Protein AF-A0A932NRY5-F1 (afdb_monomer_lite)

pLDDT: mean 83.61, std 11.54, range [43.31, 95.62]

Secondary structure (DSSP, 8-state):
--HHHHHHHHHHHHHHHHHHHHHHHHHHHHHHHHHHHHHHHHHT-TTB-TTT-PBPPHHHHHH-TT--S-HHHHHHHHHHHHHHHHHHHHHTT--

Radius of gyration: 21.76 Å; chains: 1; bounding box: 50×32×55 Å

Foldseek 3Di:
DPPPPVVVVVVVVVVVVVVVVVVVVVVVVVVVLVVVLVVCVVVVNQQAAPVPRDGADPVVCVVPVSDRHHPVVVVVVVVVVVVVVVVVVVVVVPD

Structure (mmCIF, N/CA/C/O backbone):
data_AF-A0A932NRY5-F1
#
_entry.id   AF-A0A932NRY5-F1
#
loop_
_atom_site.group_PDB
_atom_site.id
_atom_site.type_symbol
_atom_site.label_atom_id
_atom_site.label_alt_id
_atom_site.label_comp_id
_atom_site.label_asym_id
_atom_site.label_entity_id
_atom_site.label_seq_id
_atom_site.pdbx_PDB_ins_code
_atom_site.Cartn_x
_atom_site.Cartn_y
_atom_site.Cartn_z
_atom_site.occupancy
_atom_site.B_iso_or_equiv
_atom_site.auth_seq_id
_atom_site.auth_comp_id
_atom_site.auth_asym_id
_atom_site.auth_atom_id
_atom_site.pdbx_PDB_model_num
ATOM 1 N N . MET A 1 1 ? 27.038 16.905 -38.890 1.00 55.94 1 MET A N 1
ATOM 2 C CA . MET A 1 1 ? 25.867 16.886 -37.985 1.00 55.94 1 MET A CA 1
ATOM 3 C C . MET A 1 1 ? 25.021 15.713 -38.481 1.00 55.94 1 MET A C 1
ATOM 5 O O . MET A 1 1 ? 24.663 15.782 -39.641 1.00 55.94 1 MET A O 1
ATOM 9 N N . THR A 1 2 ? 24.831 14.560 -37.830 1.00 55.81 2 THR A N 1
ATOM 10 C CA . THR A 1 2 ? 24.590 14.281 -36.397 1.00 55.81 2 THR A CA 1
ATOM 11 C C . THR A 1 2 ? 24.782 12.783 -36.028 1.00 55.81 2 THR A C 1
ATOM 13 O O . THR A 1 2 ? 23.972 12.232 -35.304 1.00 55.81 2 THR A O 1
ATOM 16 N N . ALA A 1 3 ? 25.863 12.098 -36.428 1.00 60.03 3 ALA A N 1
ATOM 17 C CA . ALA A 1 3 ? 26.071 10.688 -36.019 1.00 60.03 3 ALA A CA 1
ATOM 18 C C . ALA A 1 3 ? 26.223 10.487 -34.489 1.00 60.03 3 ALA A C 1
ATOM 20 O O . ALA A 1 3 ? 25.939 9.421 -33.957 1.00 60.03 3 ALA A O 1
ATOM 21 N N . SER A 1 4 ? 26.668 11.522 -33.768 1.00 62.84 4 SER A N 1
ATOM 22 C CA . SER A 1 4 ? 26.753 11.509 -32.301 1.00 62.84 4 SER A CA 1
ATOM 23 C C . SER A 1 4 ? 25.418 11.801 -31.606 1.00 62.84 4 SER A C 1
ATOM 25 O O . SER A 1 4 ? 25.325 11.566 -30.409 1.00 62.84 4 SER A O 1
ATOM 27 N N . GLY A 1 5 ? 24.417 12.328 -32.324 1.00 71.44 5 GLY A N 1
ATOM 28 C CA . GLY A 1 5 ? 23.075 12.570 -31.781 1.00 71.44 5 GLY A CA 1
ATOM 29 C C . GLY A 1 5 ? 22.279 11.272 -31.701 1.00 71.44 5 GLY A C 1
ATOM 30 O O . GLY A 1 5 ? 21.814 10.915 -30.629 1.00 71.44 5 GLY A O 1
ATOM 31 N N . ASP A 1 6 ? 22.278 10.499 -32.788 1.00 81.31 6 ASP A N 1
ATOM 32 C CA . ASP A 1 6 ? 21.501 9.257 -32.905 1.00 81.31 6 ASP A CA 1
ATOM 33 C C . ASP A 1 6 ? 21.866 8.208 -31.833 1.00 81.31 6 ASP A C 1
ATOM 35 O O . ASP A 1 6 ? 21.006 7.493 -31.322 1.00 81.31 6 ASP A O 1
ATOM 39 N N . LEU A 1 7 ? 23.146 8.133 -31.448 1.00 82.44 7 LEU A N 1
ATOM 40 C CA . LEU A 1 7 ? 23.609 7.238 -30.380 1.00 82.44 7 LEU A CA 1
ATOM 41 C C . LEU A 1 7 ? 23.132 7.678 -28.990 1.00 82.44 7 LEU A C 1
ATOM 43 O O . LEU A 1 7 ? 22.858 6.836 -28.136 1.00 82.44 7 LEU A O 1
ATOM 47 N N . ILE A 1 8 ? 23.053 8.988 -28.757 1.00 86.88 8 ILE A N 1
ATOM 48 C CA . ILE A 1 8 ? 22.562 9.548 -27.495 1.00 86.88 8 ILE A CA 1
ATOM 49 C C . ILE A 1 8 ? 21.040 9.398 -27.422 1.00 86.88 8 ILE A C 1
ATOM 51 O O . ILE A 1 8 ? 20.520 9.030 -26.371 1.00 86.88 8 ILE A O 1
ATOM 55 N N . ASP A 1 9 ? 20.342 9.610 -28.538 1.00 86.81 9 ASP A N 1
ATOM 56 C CA . ASP A 1 9 ? 18.889 9.469 -28.625 1.00 86.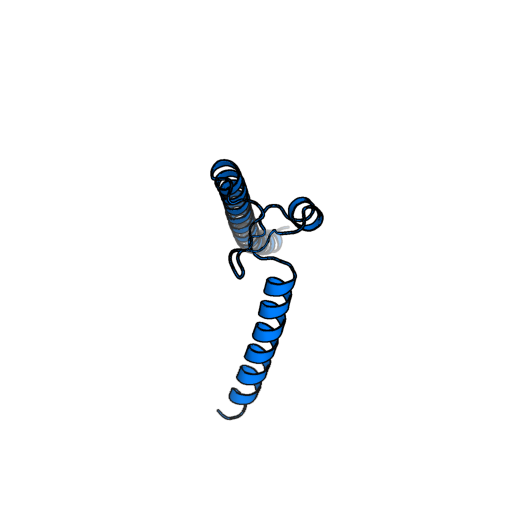81 9 ASP A CA 1
ATOM 57 C C . ASP A 1 9 ? 18.448 8.021 -28.368 1.00 86.81 9 ASP A C 1
ATOM 59 O O . ASP A 1 9 ? 17.504 7.793 -27.612 1.00 86.81 9 ASP A O 1
ATOM 63 N N . HIS A 1 10 ? 19.166 7.030 -28.911 1.00 88.38 10 HIS A N 1
ATOM 64 C CA . HIS A 1 10 ? 18.851 5.622 -28.659 1.00 88.38 10 HIS A CA 1
ATOM 65 C C . HIS A 1 10 ? 19.040 5.236 -27.185 1.00 88.38 10 HIS A C 1
ATOM 67 O O . HIS A 1 10 ? 18.156 4.620 -26.593 1.00 88.38 10 HIS A O 1
ATOM 73 N N . ALA A 1 11 ? 20.153 5.654 -26.573 1.00 88.62 11 ALA A N 1
ATOM 74 C CA . ALA A 1 11 ? 20.404 5.405 -25.156 1.00 88.62 11 ALA A CA 1
ATOM 75 C C . ALA A 1 11 ? 19.357 6.086 -24.254 1.00 88.62 11 ALA A C 1
ATOM 77 O O . ALA A 1 11 ? 18.967 5.538 -23.223 1.00 88.62 11 ALA A O 1
ATOM 78 N N . LEU A 1 12 ? 18.881 7.276 -24.634 1.00 90.25 12 LEU A N 1
ATOM 79 C CA . LEU A 1 12 ? 17.829 7.975 -23.901 1.00 90.25 12 LEU A CA 1
ATOM 80 C C . LEU A 1 12 ? 16.484 7.242 -23.990 1.00 90.25 12 LEU A C 1
ATOM 82 O O . LEU A 1 12 ? 15.787 7.149 -22.980 1.00 90.25 12 LEU A O 1
ATOM 86 N N . ASP A 1 13 ? 16.128 6.711 -25.161 1.00 92.00 13 ASP A N 1
ATOM 87 C CA . ASP A 1 13 ? 14.885 5.958 -25.365 1.00 92.00 13 ASP A CA 1
ATOM 88 C C . ASP A 1 13 ? 14.844 4.673 -24.518 1.00 92.00 13 ASP A C 1
ATOM 90 O O . ASP A 1 13 ? 13.854 4.403 -23.832 1.00 92.00 13 ASP A O 1
ATOM 94 N N . GLU A 1 14 ? 15.955 3.935 -24.444 1.00 90.00 14 GLU A N 1
ATOM 95 C CA . GLU A 1 14 ? 16.078 2.746 -23.586 1.00 90.00 14 GLU A CA 1
ATOM 96 C C . GLU A 1 14 ? 15.879 3.068 -22.095 1.00 90.00 14 GLU A C 1
ATOM 98 O O . GLU A 1 14 ? 15.182 2.355 -21.362 1.00 90.00 14 GLU A O 1
ATOM 103 N N . VAL A 1 15 ? 16.454 4.176 -21.624 1.00 93.06 15 VAL A N 1
ATOM 104 C CA . VAL A 1 15 ? 16.254 4.626 -20.240 1.00 93.06 15 VAL A CA 1
ATOM 105 C C . VAL A 1 15 ? 14.803 5.048 -20.019 1.00 93.06 15 VAL A C 1
ATOM 107 O O . VAL A 1 15 ? 14.200 4.685 -19.007 1.00 93.06 15 VAL A O 1
ATOM 110 N N . ASN A 1 16 ? 14.222 5.787 -20.963 1.00 94.12 16 ASN A N 1
ATOM 111 C CA . ASN A 1 16 ? 12.864 6.307 -20.852 1.00 94.12 16 ASN A CA 1
ATOM 112 C C . ASN A 1 16 ? 11.828 5.174 -20.820 1.00 94.12 16 ASN A C 1
ATOM 114 O O . ASN A 1 16 ? 10.950 5.168 -19.961 1.00 94.12 16 ASN A O 1
ATOM 118 N N . THR A 1 17 ? 11.965 4.165 -21.683 1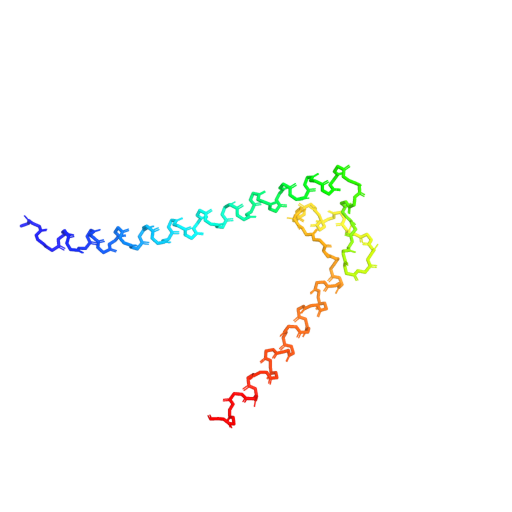.00 94.25 17 THR A N 1
ATOM 119 C CA . THR A 1 17 ? 11.095 2.974 -21.669 1.00 94.25 17 THR A CA 1
ATOM 120 C C . THR A 1 17 ? 11.157 2.235 -20.331 1.00 94.25 17 THR A C 1
ATOM 122 O O . THR A 1 17 ? 10.115 1.881 -19.779 1.00 94.25 17 THR A O 1
ATOM 125 N N . THR A 1 18 ? 12.351 2.082 -19.754 1.00 94.44 18 THR A N 1
ATOM 126 C CA . THR A 1 18 ? 12.535 1.435 -18.444 1.00 94.44 18 THR A CA 1
ATOM 127 C C . THR A 1 18 ? 11.886 2.232 -17.311 1.00 94.44 18 THR A C 1
ATOM 129 O O . THR A 1 18 ? 11.185 1.672 -16.465 1.00 94.44 18 THR A O 1
ATOM 132 N N . VAL A 1 19 ? 12.097 3.551 -17.287 1.00 95.62 19 VAL A N 1
ATOM 133 C CA . VAL A 1 19 ? 11.495 4.436 -16.280 1.00 95.62 19 VAL A CA 1
ATOM 134 C C . VAL A 1 19 ? 9.972 4.428 -16.398 1.00 95.62 19 VAL A C 1
ATOM 136 O O . VAL A 1 19 ? 9.286 4.287 -15.384 1.00 95.62 19 VAL A O 1
ATOM 139 N N . ASN A 1 20 ? 9.442 4.520 -17.617 1.00 95.19 20 ASN A N 1
ATOM 140 C CA . ASN A 1 20 ? 8.002 4.524 -17.863 1.00 95.19 20 ASN A CA 1
ATOM 141 C C . ASN A 1 20 ? 7.351 3.210 -17.429 1.00 95.19 20 ASN A C 1
ATOM 143 O O . ASN A 1 20 ? 6.347 3.253 -16.723 1.00 95.19 20 ASN A O 1
ATOM 147 N N . ALA A 1 21 ? 7.967 2.063 -17.726 1.00 94.62 21 ALA A N 1
ATOM 148 C CA . ALA A 1 21 ? 7.473 0.767 -17.262 1.00 94.62 21 ALA A CA 1
ATOM 149 C C . ALA A 1 21 ? 7.373 0.701 -15.724 1.00 94.62 21 ALA A C 1
ATOM 151 O O . ALA A 1 21 ? 6.385 0.209 -15.176 1.00 94.62 21 ALA A O 1
ATOM 152 N N . GLY A 1 22 ? 8.360 1.251 -15.006 1.00 94.06 22 GLY A N 1
ATOM 153 C CA . GLY A 1 22 ? 8.323 1.328 -13.542 1.00 94.06 22 GLY A CA 1
ATOM 154 C C . GLY A 1 22 ? 7.222 2.252 -13.005 1.00 94.06 22 GLY A C 1
ATOM 155 O O . GLY A 1 22 ? 6.590 1.950 -11.988 1.00 94.06 22 GLY A O 1
ATOM 156 N N . ILE A 1 23 ? 6.959 3.370 -13.689 1.00 95.06 23 ILE A N 1
ATOM 157 C CA . ILE A 1 23 ? 5.859 4.285 -13.351 1.00 95.06 23 ILE A CA 1
ATOM 158 C C . ILE A 1 23 ? 4.509 3.591 -13.555 1.00 95.06 23 ILE A C 1
ATOM 160 O O . ILE A 1 23 ? 3.673 3.624 -12.651 1.00 95.06 23 ILE A O 1
ATOM 164 N N . GLU A 1 24 ? 4.308 2.936 -14.698 1.00 95.44 24 GLU A N 1
ATOM 165 C CA . GLU A 1 24 ? 3.077 2.211 -15.037 1.00 95.44 24 GLU A CA 1
ATOM 166 C C . GLU A 1 24 ? 2.778 1.090 -14.034 1.00 95.44 24 GLU A C 1
ATOM 168 O O . GLU A 1 24 ? 1.641 0.940 -13.573 1.00 95.44 24 GLU A O 1
ATOM 173 N N . GLU A 1 25 ? 3.801 0.332 -13.632 1.00 94.50 25 GLU A N 1
ATOM 174 C CA . GLU A 1 25 ? 3.663 -0.704 -12.609 1.00 94.50 25 GLU A CA 1
ATOM 175 C C . GLU A 1 25 ? 3.221 -0.107 -11.264 1.00 94.50 25 GLU A C 1
ATOM 177 O O . GLU A 1 25 ? 2.327 -0.639 -10.600 1.00 94.50 25 GLU A O 1
ATOM 182 N N . ASN A 1 26 ? 3.820 1.012 -10.852 1.00 93.50 26 ASN A N 1
ATOM 183 C CA . ASN A 1 26 ? 3.473 1.666 -9.593 1.00 93.50 26 ASN A CA 1
ATOM 184 C C . ASN A 1 26 ? 2.046 2.233 -9.628 1.00 93.50 26 ASN A C 1
ATOM 186 O O . ASN A 1 26 ? 1.271 2.013 -8.698 1.00 93.50 26 ASN A O 1
ATOM 190 N N . GLN A 1 27 ? 1.664 2.878 -10.732 1.00 92.94 27 GLN A N 1
ATOM 191 C CA . GLN A 1 27 ? 0.303 3.374 -10.941 1.00 92.94 27 GLN A CA 1
ATOM 192 C C . GLN A 1 27 ? -0.726 2.242 -10.884 1.00 92.94 27 GLN A C 1
ATOM 194 O O . GLN A 1 27 ? -1.748 2.371 -10.210 1.00 92.94 27 GLN A O 1
ATOM 199 N N . SER A 1 28 ? -0.431 1.108 -11.521 1.00 93.62 28 SER A N 1
ATOM 200 C CA . SER A 1 28 ? -1.302 -0.072 -11.503 1.00 93.62 28 SER A CA 1
ATOM 201 C C . SER A 1 28 ? -1.484 -0.623 -10.086 1.00 93.62 28 SER A C 1
ATOM 203 O O . SER A 1 28 ? -2.605 -0.911 -9.668 1.00 93.62 28 SER A O 1
ATOM 205 N N . LYS A 1 29 ? -0.396 -0.714 -9.311 1.00 91.06 29 LYS A N 1
ATOM 206 C CA . LYS A 1 29 ? -0.449 -1.139 -7.902 1.00 91.06 29 LYS A CA 1
ATOM 207 C C . LYS A 1 29 ? -1.235 -0.160 -7.037 1.00 91.06 29 LYS A C 1
ATOM 209 O O . LYS A 1 29 ? -1.942 -0.586 -6.128 1.00 91.06 29 LYS A O 1
ATOM 214 N N . GLU A 1 30 ? -1.115 1.138 -7.289 1.00 89.00 30 GLU A N 1
ATOM 215 C CA . GLU A 1 30 ? -1.847 2.145 -6.522 1.00 89.00 30 GLU A CA 1
ATOM 216 C C . GLU A 1 30 ? -3.351 2.091 -6.807 1.00 89.00 30 GLU A C 1
ATOM 218 O O . GLU A 1 30 ? -4.150 2.127 -5.871 1.00 89.00 30 GLU A O 1
ATOM 223 N N . LEU A 1 31 ? -3.745 1.902 -8.071 1.00 90.25 31 LEU A N 1
ATOM 224 C CA . LEU A 1 31 ? -5.144 1.671 -8.438 1.00 90.25 31 LEU A CA 1
ATOM 225 C C . LEU A 1 31 ? -5.715 0.438 -7.730 1.00 90.25 31 LEU A C 1
ATOM 227 O O . LEU A 1 31 ? -6.771 0.532 -7.110 1.00 90.25 31 LEU A O 1
ATOM 231 N N . GLN A 1 32 ? -4.978 -0.677 -7.719 1.00 90.69 32 GLN A N 1
ATOM 232 C CA . GLN A 1 32 ? -5.393 -1.884 -6.996 1.00 90.69 32 GLN A CA 1
ATOM 233 C C . GLN A 1 32 ? -5.602 -1.625 -5.498 1.00 90.69 32 GLN A C 1
ATOM 235 O O . GLN A 1 32 ? -6.602 -2.052 -4.927 1.00 90.69 32 GLN A O 1
ATOM 240 N N . ARG A 1 33 ? -4.704 -0.872 -4.851 1.00 87.56 33 ARG A N 1
ATOM 241 C CA . ARG A 1 33 ? -4.851 -0.520 -3.427 1.00 87.56 33 ARG A CA 1
ATOM 242 C C . ARG A 1 33 ? -6.100 0.316 -3.152 1.00 87.56 33 ARG A C 1
ATOM 244 O O . ARG A 1 33 ? -6.696 0.177 -2.081 1.00 87.56 33 ARG A O 1
ATOM 251 N N . LEU A 1 34 ? -6.474 1.199 -4.076 1.00 88.00 34 LEU A N 1
ATOM 252 C CA . LEU A 1 34 ? -7.698 1.992 -3.975 1.00 88.00 34 LEU A CA 1
ATOM 253 C C . LEU A 1 34 ? -8.942 1.120 -4.163 1.00 88.00 34 LEU A C 1
ATOM 255 O O . LEU A 1 34 ? -9.876 1.233 -3.367 1.00 88.00 34 LEU A O 1
ATOM 259 N N . ASP A 1 35 ? -8.939 0.223 -5.149 1.00 89.75 35 ASP A N 1
ATOM 260 C CA . ASP A 1 35 ? -10.031 -0.732 -5.364 1.00 89.75 35 ASP A CA 1
ATOM 261 C C . ASP A 1 35 ? -10.243 -1.628 -4.135 1.00 89.75 35 ASP A C 1
ATOM 263 O O . ASP A 1 35 ? -11.376 -1.786 -3.669 1.00 89.75 35 ASP A O 1
ATOM 267 N N . ASP A 1 36 ? -9.161 -2.120 -3.529 1.00 86.56 36 ASP A N 1
ATOM 268 C CA . ASP A 1 36 ? -9.207 -2.897 -2.286 1.00 86.56 36 ASP A CA 1
ATOM 269 C C . ASP A 1 36 ? -9.778 -2.081 -1.118 1.00 86.56 36 ASP A C 1
ATOM 271 O O . ASP A 1 36 ? -10.582 -2.575 -0.321 1.00 86.56 36 ASP A O 1
ATOM 275 N N . ALA A 1 37 ? -9.391 -0.807 -0.998 1.00 83.75 37 ALA A N 1
ATOM 276 C CA . ALA A 1 37 ? -9.943 0.082 0.018 1.00 83.75 37 ALA A CA 1
ATOM 277 C C . ALA A 1 37 ? -11.457 0.266 -0.166 1.00 83.75 37 ALA A C 1
ATOM 279 O O . ALA A 1 37 ? -12.208 0.161 0.808 1.00 83.75 37 ALA A O 1
ATOM 280 N N . ILE A 1 38 ? -11.920 0.463 -1.403 1.00 87.12 38 ILE A N 1
ATOM 281 C CA . ILE A 1 38 ? -13.348 0.568 -1.735 1.00 87.12 38 ILE A CA 1
ATOM 282 C C . ILE A 1 38 ? -14.078 -0.744 -1.424 1.00 87.12 38 ILE A C 1
ATOM 284 O O . ILE A 1 38 ? -15.177 -0.713 -0.862 1.00 87.12 38 ILE A O 1
ATOM 288 N N . ALA A 1 39 ? -13.483 -1.894 -1.744 1.00 87.12 39 ALA A N 1
ATOM 289 C CA . ALA A 1 39 ? -14.053 -3.202 -1.432 1.00 87.12 39 ALA A CA 1
ATOM 290 C C . ALA A 1 39 ? -14.258 -3.381 0.082 1.00 87.12 39 ALA A C 1
ATOM 292 O O . ALA A 1 39 ? -15.359 -3.724 0.515 1.00 87.12 39 ALA A O 1
ATOM 293 N N . ARG A 1 40 ? -13.259 -3.027 0.901 1.00 83.25 40 ARG A N 1
ATOM 294 C CA . ARG A 1 40 ? -13.367 -3.058 2.372 1.00 83.25 40 ARG A CA 1
ATOM 295 C C . ARG A 1 40 ? -14.428 -2.107 2.920 1.00 83.25 40 ARG A C 1
ATOM 297 O O . ARG A 1 40 ? -15.064 -2.408 3.929 1.00 83.25 40 ARG A O 1
ATOM 304 N N . ILE A 1 41 ? -14.642 -0.957 2.274 1.00 83.88 41 ILE A N 1
ATOM 305 C CA . ILE A 1 41 ? -15.729 -0.037 2.652 1.00 83.88 41 ILE A CA 1
ATOM 306 C C . ILE A 1 41 ? -17.081 -0.715 2.429 1.00 83.88 41 ILE A C 1
ATOM 308 O O . ILE A 1 41 ? -17.941 -0.651 3.306 1.00 83.88 41 ILE A O 1
ATOM 312 N N . ARG A 1 42 ? -17.261 -1.399 1.293 1.00 85.62 42 ARG A N 1
ATOM 313 C CA . ARG A 1 42 ? -18.503 -2.129 0.979 1.00 85.62 42 ARG A CA 1
ATOM 314 C C . ARG A 1 42 ? -18.747 -3.302 1.924 1.00 85.62 42 ARG A C 1
ATOM 316 O O . ARG A 1 42 ? -19.892 -3.564 2.272 1.00 85.62 42 ARG A O 1
ATOM 323 N N . GLU A 1 43 ? -17.687 -3.980 2.348 1.00 84.44 43 GLU A N 1
ATOM 324 C CA . GLU A 1 43 ? -17.752 -5.091 3.303 1.00 84.44 43 GLU A CA 1
ATOM 325 C C . GLU A 1 43 ? -17.940 -4.622 4.761 1.00 84.44 43 GLU A C 1
ATOM 327 O O . GLU A 1 43 ? -18.269 -5.413 5.641 1.00 84.44 43 GLU A O 1
ATOM 332 N N . GLY A 1 44 ? -17.756 -3.326 5.038 1.00 80.25 44 GLY A N 1
ATOM 333 C CA . GLY A 1 44 ? -17.856 -2.754 6.384 1.00 80.25 44 GLY A CA 1
ATOM 334 C C . GLY A 1 44 ? -16.643 -3.034 7.280 1.00 80.25 44 GLY A C 1
ATOM 335 O O . GLY A 1 44 ? -16.661 -2.690 8.460 1.00 80.25 44 GLY A O 1
ATOM 336 N N . SER A 1 45 ? -15.581 -3.629 6.731 1.00 80.69 45 SER A N 1
ATOM 337 C CA . SER A 1 45 ? -14.311 -3.910 7.415 1.00 80.69 45 SER A CA 1
ATOM 338 C C . SER A 1 45 ? -13.324 -2.735 7.347 1.00 80.69 45 SER A C 1
ATOM 340 O O . SER A 1 45 ? -12.283 -2.742 8.012 1.00 80.69 45 SER A O 1
ATOM 342 N N . TYR A 1 46 ? -13.644 -1.693 6.572 1.00 84.62 46 TYR A N 1
ATOM 343 C CA . TYR A 1 46 ? -12.804 -0.507 6.447 1.00 84.62 46 TYR A CA 1
ATOM 344 C C . TYR A 1 46 ? -12.591 0.205 7.785 1.00 84.62 46 TYR A C 1
ATOM 346 O O . TYR A 1 46 ? -13.526 0.489 8.534 1.00 84.62 46 TYR A O 1
ATOM 354 N N . GLY A 1 47 ? -11.331 0.530 8.068 1.00 84.69 47 GLY A N 1
ATOM 355 C CA . GLY A 1 47 ? -10.943 1.165 9.321 1.00 84.69 47 GLY A CA 1
ATOM 356 C C . GLY A 1 47 ? -10.777 0.201 10.494 1.00 84.69 47 GLY A C 1
ATOM 357 O O . GLY A 1 47 ? -10.685 0.666 11.628 1.00 84.69 47 GLY A O 1
ATOM 358 N N . VAL A 1 48 ? -10.687 -1.110 10.258 1.00 90.38 48 VAL A N 1
ATOM 359 C CA . VAL A 1 48 ? -10.275 -2.102 11.263 1.00 90.38 48 VAL A CA 1
ATOM 360 C C . VAL A 1 48 ? -8.859 -2.587 10.949 1.00 90.38 48 VAL A C 1
ATOM 362 O O . VAL A 1 48 ? -8.527 -2.891 9.810 1.00 90.38 48 VAL A O 1
ATOM 365 N N . CYS A 1 49 ? -7.998 -2.619 11.964 1.00 92.12 49 CYS A N 1
ATOM 366 C CA . CYS A 1 49 ? -6.623 -3.085 11.850 1.00 92.12 49 CYS A CA 1
ATOM 367 C C . CYS A 1 49 ? -6.569 -4.603 11.640 1.00 92.12 49 CYS A C 1
ATOM 369 O O . CYS A 1 49 ? -6.984 -5.350 12.522 1.00 92.12 49 CYS A O 1
ATOM 371 N N . GLU A 1 50 ? -5.936 -5.065 10.564 1.00 88.94 50 GLU A N 1
ATOM 372 C CA . GLU A 1 50 ? -5.716 -6.498 10.297 1.00 88.94 50 GLU A CA 1
ATOM 373 C C . GLU A 1 50 ? -4.774 -7.174 11.311 1.00 88.94 50 GLU A C 1
ATOM 375 O O . GLU A 1 50 ? -4.810 -8.386 11.487 1.00 88.94 50 GLU A O 1
ATOM 380 N N . GLY A 1 51 ? -3.917 -6.402 11.990 1.00 88.62 51 GLY A N 1
ATOM 381 C CA . GLY A 1 51 ? -2.948 -6.939 12.951 1.00 88.62 51 GLY A CA 1
ATOM 382 C C . GLY A 1 51 ? -3.503 -7.153 14.360 1.00 88.62 51 GLY A C 1
ATOM 383 O O . GLY A 1 51 ? -3.099 -8.088 15.040 1.00 88.62 51 GLY A O 1
ATOM 384 N N . CYS A 1 52 ? -4.405 -6.283 14.822 1.00 91.50 52 CYS A N 1
ATOM 385 C CA . CYS A 1 52 ? -4.911 -6.319 16.201 1.00 91.50 52 CYS A CA 1
ATOM 386 C C . CYS A 1 52 ? -6.436 -6.204 16.328 1.00 91.50 52 CYS A C 1
ATOM 388 O O . CYS A 1 52 ? -6.948 -6.190 17.445 1.00 91.50 52 CYS A O 1
ATOM 390 N N . GLY A 1 53 ? -7.170 -6.063 15.221 1.00 88.56 53 GLY A N 1
ATOM 391 C CA . GLY A 1 53 ? -8.631 -5.925 15.202 1.00 88.56 53 GLY A CA 1
ATOM 392 C C . GLY A 1 53 ? -9.168 -4.596 15.750 1.00 88.56 53 GLY A C 1
ATOM 393 O O . GLY A 1 53 ? -10.377 -4.395 15.811 1.00 88.56 53 GLY A O 1
ATOM 394 N N . GLN A 1 54 ? -8.298 -3.673 16.167 1.00 89.94 54 GLN A N 1
ATOM 395 C CA . GLN A 1 54 ? -8.691 -2.364 16.701 1.00 89.94 54 GLN A CA 1
ATOM 396 C C . GLN A 1 54 ? -9.073 -1.390 15.579 1.00 89.94 54 GLN A C 1
ATOM 398 O O . GLN A 1 54 ? -8.588 -1.505 14.454 1.00 89.94 54 GLN A O 1
ATOM 403 N N . LYS A 1 55 ? -9.876 -0.368 15.897 1.00 89.38 55 LYS A N 1
ATOM 404 C CA . LYS A 1 55 ? -10.211 0.699 14.943 1.00 89.38 55 LYS A CA 1
ATOM 405 C C . LYS A 1 55 ? -8.974 1.529 14.574 1.00 89.38 55 LYS A C 1
ATOM 407 O O . LYS A 1 55 ? -8.187 1.914 15.438 1.00 89.38 55 LYS A O 1
ATOM 412 N N . ILE A 1 56 ? -8.818 1.825 13.289 1.00 89.69 56 ILE A N 1
ATOM 413 C CA . ILE A 1 56 ? -7.819 2.745 12.742 1.00 89.6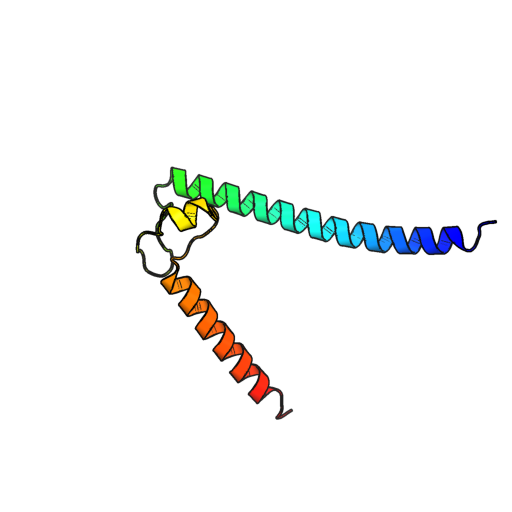9 56 ILE A CA 1
ATOM 414 C C . ILE A 1 56 ? -8.358 4.172 12.901 1.00 89.69 56 ILE A C 1
ATOM 416 O O . ILE A 1 56 ? -9.546 4.420 12.700 1.00 89.69 56 ILE A O 1
ATOM 420 N N . SER A 1 57 ? -7.497 5.118 13.286 1.00 88.38 57 SER A N 1
ATOM 421 C CA . SER A 1 57 ? -7.905 6.515 13.433 1.00 88.38 57 SER A CA 1
ATOM 422 C C . SER A 1 57 ? -8.348 7.111 12.095 1.00 88.38 57 SER A C 1
ATOM 424 O O . SER A 1 57 ? -7.721 6.889 11.058 1.00 88.38 57 SER A O 1
ATOM 4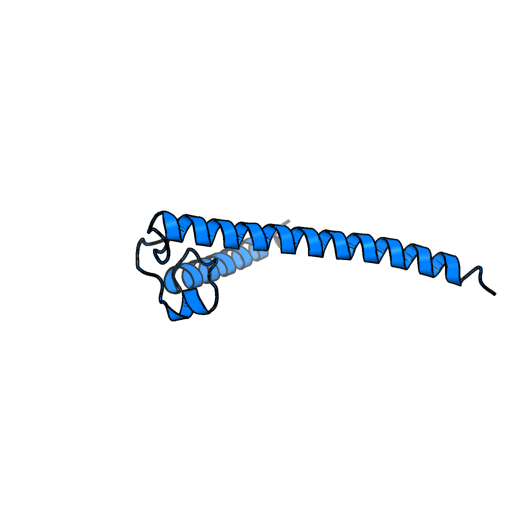26 N N . ILE A 1 58 ? -9.411 7.918 12.138 1.00 85.88 58 ILE A N 1
ATOM 427 C CA . ILE A 1 58 ? -9.978 8.572 10.951 1.00 85.88 58 ILE A CA 1
ATOM 428 C C . ILE A 1 58 ? -8.944 9.495 10.298 1.00 85.88 58 ILE A C 1
ATOM 430 O O . ILE A 1 58 ? -8.792 9.463 9.085 1.00 85.88 58 ILE A O 1
ATOM 434 N N . GLU A 1 59 ? -8.164 10.245 11.086 1.00 87.44 59 GLU A N 1
ATOM 435 C CA . GLU A 1 59 ? -7.071 11.082 10.563 1.00 87.44 59 GLU A CA 1
ATOM 436 C C . GLU A 1 59 ? -6.080 10.287 9.707 1.00 87.44 59 GLU A C 1
ATOM 438 O O . GLU A 1 59 ? -5.616 10.774 8.679 1.00 87.44 59 GLU A O 1
ATOM 443 N N . ARG A 1 60 ? -5.791 9.037 10.084 1.00 86.56 60 ARG A N 1
ATOM 444 C CA . ARG A 1 60 ? -4.859 8.194 9.335 1.00 86.56 60 ARG A CA 1
ATOM 445 C C . ARG A 1 60 ? -5.479 7.634 8.058 1.00 86.56 60 ARG A C 1
ATOM 447 O O . ARG A 1 60 ? -4.783 7.568 7.053 1.00 86.56 60 ARG A O 1
ATOM 454 N N . LEU A 1 61 ? -6.762 7.275 8.089 1.00 85.56 61 LEU A N 1
ATOM 455 C CA . LEU A 1 61 ? -7.511 6.859 6.896 1.00 85.56 61 LEU A CA 1
ATOM 456 C C . LEU A 1 61 ? -7.713 8.021 5.910 1.00 85.56 61 LEU A C 1
ATOM 458 O O . LEU A 1 61 ? -7.713 7.799 4.706 1.00 85.56 61 LEU A O 1
ATOM 462 N N . ASN A 1 62 ? -7.853 9.251 6.414 1.00 84.06 62 ASN A N 1
ATOM 463 C CA . ASN A 1 62 ? -7.934 10.461 5.594 1.00 84.06 62 ASN A CA 1
ATOM 464 C C . ASN A 1 62 ? -6.588 10.815 4.956 1.00 84.06 62 ASN A C 1
ATOM 466 O O . ASN A 1 62 ? -6.561 11.304 3.832 1.00 84.06 62 ASN A O 1
ATOM 470 N N . ALA A 1 63 ? -5.479 10.584 5.665 1.00 86.56 63 ALA A N 1
ATOM 471 C CA . ALA A 1 63 ? -4.143 10.797 5.118 1.00 86.56 63 ALA A CA 1
ATOM 472 C C . ALA A 1 63 ? -3.779 9.741 4.063 1.00 86.56 63 ALA A C 1
ATOM 474 O O . ALA A 1 63 ? -3.196 10.076 3.037 1.00 86.56 63 ALA A O 1
ATOM 475 N N . LEU A 1 64 ? -4.111 8.471 4.317 1.00 83.12 64 LEU A N 1
ATOM 476 C CA . LEU A 1 64 ? -3.838 7.344 3.426 1.00 83.12 64 LEU A CA 1
ATOM 477 C C . LEU A 1 64 ? -4.985 6.328 3.515 1.00 83.12 64 LEU A C 1
ATOM 479 O O . LEU A 1 64 ? -5.080 5.576 4.485 1.00 83.12 64 LEU A O 1
ATOM 483 N N . SER A 1 65 ? -5.833 6.267 2.489 1.00 79.94 65 SER A N 1
ATOM 484 C CA . SER A 1 65 ? -7.013 5.385 2.460 1.00 79.94 65 SER A CA 1
ATOM 485 C C . SER A 1 65 ? -6.681 3.904 2.240 1.00 79.94 65 SER A C 1
ATOM 487 O O . SER A 1 65 ? -7.485 3.023 2.535 1.00 79.94 65 SER A O 1
ATOM 489 N N . SER A 1 66 ? -5.479 3.598 1.753 1.00 81.50 66 SER A N 1
ATOM 490 C CA . SER A 1 66 ? -5.030 2.231 1.470 1.00 81.50 66 SER A CA 1
ATOM 491 C C . SER A 1 66 ? -4.518 1.469 2.703 1.00 81.50 66 SER A C 1
ATOM 493 O O . SER A 1 66 ? -4.263 0.266 2.616 1.00 81.50 66 SER A O 1
ATOM 495 N N . VAL A 1 67 ? -4.371 2.124 3.863 1.00 86.81 67 VAL A N 1
ATOM 496 C CA . VAL A 1 67 ? -3.782 1.515 5.071 1.00 86.81 67 VAL A CA 1
ATOM 497 C C . VAL A 1 67 ? -4.682 0.451 5.703 1.00 86.81 67 VAL A C 1
ATOM 499 O O . VAL A 1 67 ? -5.869 0.673 5.925 1.00 86.81 67 VAL A O 1
ATOM 502 N N . THR A 1 68 ? -4.088 -0.682 6.090 1.00 88.94 68 THR A N 1
ATOM 503 C CA . THR A 1 68 ? -4.822 -1.815 6.692 1.00 88.94 68 THR A CA 1
ATOM 504 C C . THR A 1 68 ? -4.470 -2.106 8.150 1.00 88.94 68 THR A C 1
ATOM 506 O O . THR A 1 68 ? -5.160 -2.852 8.837 1.00 88.94 68 THR A O 1
ATOM 509 N N . THR A 1 69 ? -3.399 -1.512 8.671 1.00 90.94 69 THR A N 1
ATOM 510 C CA . THR A 1 69 ? -2.915 -1.718 10.048 1.00 90.94 69 THR A CA 1
ATOM 511 C C . THR A 1 69 ? -3.014 -0.430 10.844 1.00 90.94 69 THR A C 1
ATOM 513 O O . THR A 1 69 ? -2.934 0.628 10.246 1.00 90.94 69 THR A O 1
ATOM 516 N N . CYS A 1 70 ? -3.161 -0.452 12.170 1.00 92.00 70 CYS A N 1
ATOM 517 C CA . CYS A 1 70 ? -3.141 0.763 12.996 1.00 92.00 70 CYS A CA 1
ATOM 518 C C . CYS A 1 70 ? -1.709 1.293 13.208 1.00 92.00 70 CYS A C 1
ATOM 520 O O . CYS A 1 70 ? -0.729 0.597 12.945 1.00 92.00 70 CYS A O 1
ATOM 522 N N . ILE A 1 71 ? -1.574 2.519 13.729 1.00 90.94 71 ILE A N 1
ATOM 523 C CA . ILE A 1 71 ? -0.259 3.146 13.958 1.00 90.94 71 ILE A CA 1
ATOM 524 C C . ILE A 1 71 ? 0.625 2.351 14.930 1.00 90.94 71 ILE A C 1
ATOM 526 O O . ILE A 1 71 ? 1.837 2.301 14.747 1.00 90.94 71 ILE A O 1
ATOM 530 N N . ALA A 1 72 ? 0.028 1.689 15.926 1.00 91.94 72 ALA A N 1
ATOM 531 C CA . ALA A 1 72 ? 0.764 0.849 16.865 1.00 91.94 72 ALA A CA 1
ATOM 532 C C . ALA A 1 72 ? 1.367 -0.375 16.157 1.00 91.94 72 ALA A C 1
ATOM 534 O O . ALA A 1 72 ? 2.569 -0.595 16.250 1.00 91.94 72 ALA A O 1
ATOM 535 N N . CYS A 1 73 ? 0.564 -1.110 15.378 1.00 93.00 73 CYS A N 1
ATOM 536 C CA . CYS A 1 73 ? 1.038 -2.256 14.596 1.00 93.00 73 CYS A CA 1
ATOM 537 C C . CYS A 1 73 ? 2.043 -1.854 13.507 1.00 93.00 73 CYS A C 1
ATOM 539 O O . CYS A 1 73 ? 2.970 -2.609 13.224 1.00 93.00 73 CYS A O 1
ATOM 541 N N . ALA A 1 74 ? 1.880 -0.675 12.901 1.00 89.94 74 ALA A N 1
ATOM 542 C CA . ALA A 1 74 ? 2.826 -0.155 11.917 1.00 89.94 74 ALA A CA 1
ATOM 543 C C . ALA A 1 74 ? 4.198 0.133 12.550 1.00 89.94 74 ALA A C 1
ATOM 545 O O . ALA A 1 74 ? 5.209 -0.364 12.062 1.00 89.94 74 ALA A O 1
ATOM 546 N N . ARG A 1 75 ? 4.225 0.842 13.688 1.00 91.81 75 ARG A N 1
ATOM 547 C CA . ARG A 1 75 ? 5.458 1.102 14.454 1.00 91.81 75 ARG A CA 1
ATOM 548 C C . ARG A 1 75 ? 6.115 -0.180 14.955 1.00 91.81 75 ARG A C 1
ATOM 550 O O . ARG A 1 75 ? 7.337 -0.266 15.030 1.00 91.81 75 ARG A O 1
ATOM 557 N N . ASP A 1 76 ? 5.305 -1.170 15.318 1.00 92.38 76 ASP A N 1
ATOM 558 C CA . ASP A 1 76 ? 5.803 -2.476 15.733 1.00 92.38 76 ASP A CA 1
ATOM 559 C C . ASP A 1 76 ? 6.536 -3.193 14.598 1.00 92.38 76 ASP A C 1
ATOM 561 O O . ASP A 1 76 ? 7.691 -3.585 14.763 1.00 92.38 76 ASP A O 1
ATOM 565 N N . ARG A 1 77 ? 5.917 -3.242 13.412 1.00 89.00 77 ARG A N 1
ATOM 566 C CA . ARG A 1 77 ? 6.537 -3.795 12.201 1.00 89.00 77 ARG A 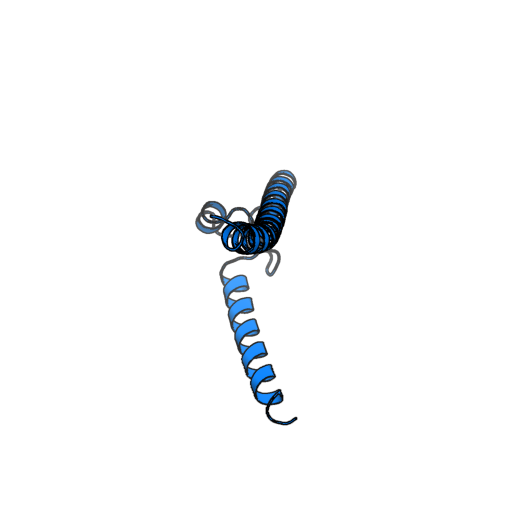CA 1
ATOM 567 C C . ARG A 1 77 ? 7.815 -3.066 11.806 1.00 89.00 77 ARG A C 1
ATOM 569 O O . ARG A 1 77 ? 8.775 -3.738 11.446 1.00 89.00 77 ARG A O 1
ATOM 576 N N . GLU A 1 78 ? 7.848 -1.737 11.881 1.00 90.19 78 GLU A N 1
ATOM 577 C CA . GLU A 1 78 ? 9.069 -0.967 11.604 1.00 90.19 78 GLU A CA 1
ATOM 578 C C . GLU A 1 78 ? 10.192 -1.345 12.570 1.00 90.19 78 GLU A C 1
ATOM 580 O O . GLU A 1 78 ? 11.294 -1.671 12.135 1.00 90.19 78 GLU A O 1
ATOM 585 N N . ARG A 1 79 ? 9.905 -1.395 13.876 1.00 88.12 79 ARG A N 1
ATOM 586 C CA . ARG A 1 79 ? 10.895 -1.766 14.894 1.00 88.12 79 ARG A CA 1
ATOM 587 C C . ARG A 1 79 ? 11.425 -3.187 14.688 1.00 88.12 79 ARG A C 1
ATOM 589 O O . ARG A 1 79 ? 12.634 -3.401 14.737 1.00 88.12 79 ARG A O 1
ATOM 596 N N . SER A 1 80 ? 10.544 -4.149 14.412 1.00 81.38 80 SER A N 1
ATOM 597 C CA . SER A 1 80 ? 10.938 -5.531 14.106 1.00 81.38 80 SER A CA 1
ATOM 598 C C . SER A 1 80 ? 11.690 -5.659 12.778 1.00 81.38 80 SER A C 1
ATOM 600 O O . SER A 1 80 ? 12.558 -6.521 12.650 1.00 81.38 80 SER A O 1
ATOM 602 N N . GLY A 1 81 ? 11.368 -4.826 11.786 1.00 80.75 81 GLY A N 1
ATOM 603 C CA . GLY A 1 81 ? 12.079 -4.763 10.509 1.00 80.75 81 GLY A CA 1
ATOM 604 C C . GLY A 1 81 ? 13.510 -4.264 10.684 1.00 80.75 81 GLY A C 1
ATOM 605 O O . GLY A 1 81 ? 14.440 -4.900 10.198 1.00 80.75 81 GLY A O 1
ATOM 606 N N . VAL A 1 82 ? 13.696 -3.190 11.456 1.00 77.75 82 VAL A N 1
ATOM 607 C CA . VAL A 1 82 ? 15.022 -2.649 11.795 1.00 77.75 82 VAL A CA 1
ATOM 608 C C . VAL A 1 82 ? 15.864 -3.683 12.544 1.00 77.75 82 VAL A C 1
ATOM 610 O O . VAL A 1 82 ? 17.027 -3.883 12.199 1.00 77.75 82 VAL A O 1
ATOM 613 N N . GLN A 1 83 ? 15.277 -4.396 13.509 1.00 72.19 83 GLN A N 1
ATOM 614 C CA . GLN A 1 83 ? 15.986 -5.441 14.249 1.00 72.19 83 GLN A CA 1
ATOM 615 C C . GLN A 1 83 ? 16.456 -6.587 13.339 1.00 72.19 83 GLN A C 1
ATOM 617 O O . GLN A 1 83 ? 17.616 -6.985 13.414 1.00 72.19 83 GLN A O 1
ATOM 622 N N . ARG A 1 84 ? 15.605 -7.036 12.404 1.00 73.44 84 ARG A N 1
ATOM 623 C CA . ARG A 1 84 ? 15.980 -8.058 11.413 1.00 73.44 84 ARG A CA 1
ATOM 624 C C . ARG A 1 84 ? 17.126 -7.621 10.510 1.00 73.44 84 ARG A C 1
ATOM 626 O O . ARG A 1 84 ? 17.998 -8.435 10.233 1.00 73.44 84 ARG A O 1
ATOM 633 N N . VAL A 1 85 ? 17.128 -6.369 10.054 1.00 75.88 85 VAL A N 1
ATOM 634 C CA . VAL A 1 85 ? 18.214 -5.840 9.215 1.00 75.88 85 VAL A CA 1
ATOM 635 C C . VAL A 1 85 ? 19.530 -5.822 9.997 1.00 75.88 85 VAL A C 1
ATOM 637 O O . VAL A 1 85 ? 20.541 -6.283 9.482 1.00 75.88 85 VAL A O 1
ATOM 640 N N . MET A 1 86 ? 19.518 -5.379 11.259 1.00 67.44 86 MET A N 1
ATOM 641 C CA . MET A 1 86 ? 20.719 -5.371 12.106 1.00 67.44 86 MET A CA 1
ATOM 642 C C . MET A 1 86 ? 21.276 -6.781 12.366 1.00 67.44 86 MET A C 1
ATOM 644 O O . MET A 1 86 ? 22.485 -6.976 12.278 1.00 67.44 86 MET A O 1
ATOM 648 N N . GLU A 1 87 ? 20.413 -7.766 12.639 1.00 68.62 87 GLU A N 1
ATOM 649 C CA . GLU A 1 87 ? 20.811 -9.172 12.842 1.00 68.62 87 GLU A CA 1
ATOM 650 C C . GLU A 1 87 ? 21.306 -9.860 11.559 1.00 68.62 87 GLU A C 1
ATOM 652 O O . GLU A 1 87 ? 22.095 -10.802 11.614 1.00 68.62 87 GLU A O 1
ATOM 657 N N . GLN A 1 88 ? 20.821 -9.430 10.393 1.00 70.38 88 GLN A N 1
ATOM 658 C CA . GLN A 1 88 ? 21.271 -9.946 9.100 1.00 70.38 88 GLN A CA 1
ATOM 659 C C . GLN A 1 88 ? 22.621 -9.348 8.696 1.00 70.38 88 GLN A C 1
ATOM 661 O O . GLN A 1 88 ? 23.458 -10.073 8.166 1.00 70.38 88 GLN A O 1
ATOM 666 N N . SER A 1 89 ? 22.863 -8.071 9.004 1.00 61.47 89 SER A N 1
ATOM 667 C CA . SER A 1 89 ? 24.151 -7.416 8.757 1.00 61.47 89 SER A CA 1
ATOM 668 C C . SER A 1 89 ? 25.279 -8.003 9.606 1.00 61.47 89 SER A C 1
ATOM 670 O O . SER A 1 89 ? 26.352 -8.253 9.071 1.00 61.47 89 SER A O 1
ATOM 672 N N . SER A 1 90 ? 25.033 -8.314 10.883 1.00 59.84 90 SER A N 1
ATOM 673 C CA . SER A 1 90 ? 26.039 -8.944 11.755 1.00 59.84 90 SER A CA 1
ATOM 674 C C . SER A 1 90 ? 26.337 -10.408 11.408 1.00 59.84 90 SER A C 1
ATOM 676 O O . SER A 1 90 ? 27.390 -10.923 11.765 1.00 59.84 90 SER A O 1
ATOM 678 N N . ARG A 1 91 ? 25.438 -11.089 10.686 1.00 60.12 91 ARG A N 1
ATOM 679 C C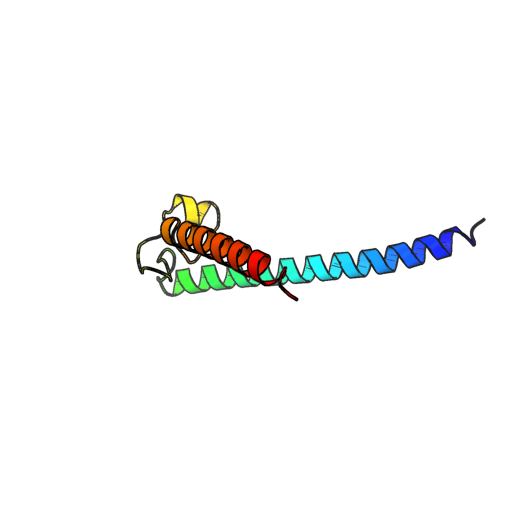A . ARG A 1 91 ? 25.655 -12.445 10.148 1.00 60.12 91 ARG A CA 1
ATOM 680 C C . ARG A 1 91 ? 26.360 -12.469 8.790 1.00 60.12 91 ARG A C 1
ATOM 682 O O . ARG A 1 91 ? 26.829 -13.527 8.387 1.00 60.12 91 ARG A O 1
ATOM 689 N N . GLY A 1 92 ? 26.404 -11.342 8.078 1.00 58.28 92 GLY A N 1
ATOM 690 C CA . GLY A 1 92 ? 27.058 -11.222 6.772 1.00 58.28 92 GLY A CA 1
ATOM 691 C C . GLY A 1 92 ? 28.572 -11.000 6.841 1.00 58.28 92 GLY A C 1
ATOM 692 O O . GLY A 1 92 ? 29.231 -11.095 5.815 1.00 58.28 92 GLY A O 1
ATOM 693 N N . GLU A 1 93 ? 29.123 -10.719 8.025 1.00 53.81 93 GLU A N 1
ATOM 694 C CA . GLU A 1 93 ? 30.557 -10.452 8.237 1.00 53.81 93 GLU A CA 1
ATOM 695 C C . GLU A 1 93 ? 31.370 -11.718 8.588 1.00 53.81 93 GLU A C 1
ATOM 697 O O . GLU A 1 93 ? 32.591 -11.655 8.705 1.00 53.81 93 GLU A O 1
ATOM 702 N N . GLU A 1 94 ? 30.713 -12.877 8.725 1.00 52.59 94 GLU A N 1
ATOM 703 C CA . GLU A 1 94 ? 31.331 -14.174 9.065 1.00 52.59 94 GLU A CA 1
ATOM 704 C C . GLU A 1 94 ? 31.398 -15.149 7.865 1.00 52.59 94 GLU A C 1
ATOM 706 O O . GLU A 1 94 ? 31.487 -16.365 8.043 1.00 52.59 94 GLU A O 1
ATOM 711 N N . SER A 1 95 ? 31.339 -14.647 6.624 1.00 43.31 95 SER A N 1
ATOM 712 C CA . SER A 1 95 ? 31.485 -15.439 5.385 1.00 43.31 95 SER A CA 1
ATOM 713 C C . SER A 1 95 ? 32.464 -14.822 4.397 1.00 43.31 95 SER A C 1
ATOM 715 O O . SER A 1 95 ? 32.427 -13.586 4.220 1.00 43.31 95 SER A O 1
#

Sequence (95 aa):
MTASGDLIDHALDEVNTTVNAGIEENQSKELQRLDDAIARIREGSYGVCEGCGQKISIERLNALSSVTTCIACARDRERSGVQRVMEQSSRGEES